Protein AF-A0AAQ4EKC1-F1 (afdb_monomer)

Foldseek 3Di:
DQDDDDDLVVLLVVQLCVCCVVPVLFFPDSDDSVQWPDPSVQSKIKGAWTWTDQPSVQVVCVVVVPQKGWPTKIFGMWMWHAPPSCRPPDDIDIDTHDIDTDIDGHPPPVCCVVVVVVVCVVPDDPVNVVVVVVVPDCVVVVVVPPDDPDDPPVPCPVVVVVVVVPDD

Structure (mmCIF, N/CA/C/O backbone):
data_AF-A0AAQ4EKC1-F1
#
_entry.id   AF-A0AAQ4EKC1-F1
#
loop_
_atom_site.group_PDB
_atom_site.id
_atom_site.type_symbol
_atom_site.label_atom_id
_atom_site.label_alt_id
_atom_site.label_comp_id
_atom_site.label_asym_id
_atom_site.label_entity_id
_atom_site.label_seq_id
_atom_site.pdbx_PDB_ins_code
_atom_site.Cartn_x
_atom_site.Cartn_y
_atom_site.Cartn_z
_atom_site.occupancy
_atom_site.B_iso_or_equiv
_atom_site.auth_seq_id
_atom_site.auth_comp_id
_atom_site.auth_asym_id
_atom_site.auth_atom_id
_atom_site.pdbx_PDB_model_num
ATOM 1 N N . MET A 1 1 ? 10.119 0.535 -36.485 1.00 46.75 1 MET A N 1
ATOM 2 C CA . MET A 1 1 ? 11.138 0.114 -35.500 1.00 46.75 1 MET A CA 1
ATOM 3 C C . MET A 1 1 ? 11.259 1.206 -34.446 1.00 46.75 1 MET A C 1
ATOM 5 O O . MET A 1 1 ? 11.475 2.340 -34.861 1.00 46.75 1 MET A O 1
ATOM 9 N N . PRO A 1 2 ? 11.052 0.958 -33.139 1.00 52.44 2 PRO A N 1
ATOM 10 C CA . PRO A 1 2 ? 11.351 1.970 -32.136 1.00 52.44 2 PRO A CA 1
ATOM 11 C C . PRO A 1 2 ? 12.865 1.968 -31.881 1.00 52.44 2 PRO A C 1
ATOM 13 O O . PRO A 1 2 ? 13.480 0.931 -31.662 1.00 52.44 2 PRO A O 1
ATOM 16 N N . TRP A 1 3 ? 13.458 3.146 -32.008 1.00 48.72 3 TRP A N 1
ATOM 17 C CA . TRP A 1 3 ? 14.881 3.432 -32.218 1.00 48.72 3 TRP A CA 1
ATOM 18 C C . TRP A 1 3 ? 15.590 3.881 -30.929 1.00 48.72 3 TRP A C 1
ATOM 20 O O . TRP A 1 3 ? 16.692 4.418 -30.975 1.00 48.72 3 TRP A O 1
ATOM 30 N N . PHE A 1 4 ? 14.974 3.636 -29.769 1.00 57.97 4 PHE A N 1
ATOM 31 C CA . PHE A 1 4 ? 15.543 3.938 -28.459 1.00 57.97 4 PHE A CA 1
ATOM 32 C C . PHE A 1 4 ? 15.612 2.677 -27.606 1.00 57.97 4 PHE A C 1
ATOM 34 O O . PHE A 1 4 ? 14.654 2.288 -26.941 1.00 57.97 4 PHE A O 1
ATOM 41 N N . THR A 1 5 ? 16.774 2.035 -27.601 1.00 65.06 5 THR A N 1
ATOM 42 C CA . THR A 1 5 ? 17.110 1.049 -26.576 1.00 65.06 5 THR A CA 1
ATOM 43 C C . THR A 1 5 ? 17.542 1.808 -25.325 1.00 65.06 5 THR A C 1
ATOM 45 O O . THR A 1 5 ? 18.665 2.308 -25.251 1.00 65.06 5 THR A O 1
ATOM 48 N N . PHE A 1 6 ? 16.645 1.948 -24.347 1.00 69.62 6 PHE A N 1
ATOM 49 C CA . PHE A 1 6 ? 17.018 2.488 -23.039 1.00 69.62 6 PHE A CA 1
ATOM 50 C C . PHE A 1 6 ? 18.076 1.588 -22.399 1.00 69.62 6 PHE A C 1
ATOM 52 O O . PHE A 1 6 ? 17.905 0.367 -22.357 1.00 69.62 6 PHE A O 1
ATOM 59 N N . SER A 1 7 ? 19.158 2.183 -21.892 1.00 74.25 7 SER A N 1
ATOM 60 C CA . SER A 1 7 ? 20.154 1.433 -21.130 1.00 74.25 7 SER A CA 1
ATOM 61 C C . SER A 1 7 ? 19.532 0.901 -19.840 1.00 74.25 7 SER A C 1
ATOM 63 O O . SER A 1 7 ? 18.643 1.528 -19.254 1.00 74.25 7 SER A O 1
ATOM 65 N N . ASP A 1 8 ? 20.015 -0.242 -19.359 1.00 74.00 8 ASP A N 1
ATOM 66 C CA . ASP A 1 8 ? 19.446 -0.884 -18.167 1.00 74.00 8 ASP A CA 1
ATOM 67 C C . ASP A 1 8 ? 19.559 -0.003 -16.912 1.00 74.00 8 ASP A C 1
ATOM 69 O O . ASP A 1 8 ? 18.716 -0.065 -16.017 1.00 74.00 8 ASP A O 1
ATOM 73 N N . GLY A 1 9 ? 20.536 0.911 -16.888 1.00 73.00 9 GLY A N 1
ATOM 74 C CA . GLY A 1 9 ? 20.657 1.933 -15.849 1.00 73.00 9 GLY A CA 1
ATOM 75 C C . GLY A 1 9 ? 19.501 2.939 -15.839 1.00 73.00 9 GLY A C 1
ATOM 76 O O . GLY A 1 9 ? 19.035 3.320 -14.764 1.00 73.00 9 GLY A O 1
ATOM 77 N N . ILE A 1 10 ? 19.002 3.347 -17.013 1.00 79.81 10 ILE A N 1
ATOM 78 C CA . ILE A 1 10 ? 17.825 4.222 -17.117 1.00 79.81 10 ILE A CA 1
ATOM 79 C C . ILE A 1 10 ? 16.579 3.448 -16.700 1.00 79.81 10 ILE A C 1
ATOM 81 O O . ILE A 1 10 ? 15.802 3.957 -15.895 1.00 79.81 10 ILE A O 1
ATOM 85 N N . LYS A 1 11 ? 16.432 2.197 -17.158 1.00 77.69 11 LYS A N 1
ATOM 86 C CA . LYS A 1 11 ? 15.290 1.356 -16.779 1.00 77.69 11 LYS A CA 1
ATOM 87 C C . LYS A 1 11 ? 15.178 1.206 -15.263 1.00 77.69 11 LYS A C 1
ATOM 89 O O . LYS A 1 11 ? 14.126 1.473 -14.689 1.00 77.69 11 LYS A O 1
ATOM 94 N N . LYS A 1 12 ? 16.295 0.893 -14.596 1.00 76.44 12 LYS A N 1
ATOM 95 C CA . LYS A 1 12 ? 16.353 0.744 -13.134 1.00 76.44 12 LYS A CA 1
ATOM 96 C C . LYS A 1 12 ? 15.995 2.037 -12.401 1.00 76.44 12 LYS A C 1
ATOM 98 O O . LYS A 1 12 ? 15.242 2.001 -11.429 1.00 76.44 12 LYS A O 1
ATOM 103 N N . ARG A 1 13 ? 16.504 3.183 -12.865 1.00 79.69 13 ARG A N 1
ATOM 104 C CA . ARG A 1 13 ? 16.201 4.492 -12.263 1.00 79.69 13 ARG A CA 1
ATOM 105 C C . ARG A 1 13 ? 14.738 4.879 -12.436 1.00 79.69 13 ARG A C 1
ATOM 107 O O . ARG A 1 13 ? 14.135 5.336 -11.472 1.00 79.69 13 ARG A O 1
ATOM 114 N N . THR A 1 14 ? 14.174 4.669 -13.619 1.00 81.00 14 THR A N 1
ATOM 115 C CA . THR A 1 14 ? 12.779 5.011 -13.910 1.00 81.00 14 THR A CA 1
ATOM 116 C C . THR A 1 14 ? 11.810 4.092 -13.167 1.00 81.00 14 THR A C 1
ATOM 118 O O . THR A 1 14 ? 10.892 4.609 -12.539 1.00 81.00 14 THR A O 1
ATOM 121 N N . CYS A 1 15 ? 12.041 2.770 -13.122 1.00 78.88 15 CYS A N 1
ATOM 122 C CA . CYS A 1 15 ? 11.243 1.862 -12.282 1.00 78.88 15 CYS A CA 1
ATOM 123 C C . CYS A 1 15 ? 11.231 2.323 -10.824 1.00 78.88 15 CYS A C 1
ATOM 125 O O . CYS A 1 15 ? 10.168 2.486 -10.230 1.00 78.88 15 CYS A O 1
ATOM 127 N N . ARG A 1 16 ? 12.418 2.593 -10.263 1.00 77.62 16 ARG A N 1
ATOM 128 C CA . ARG A 1 16 ? 12.552 3.094 -8.892 1.00 77.62 16 ARG A CA 1
ATOM 129 C C . ARG A 1 16 ? 11.810 4.410 -8.699 1.00 77.62 16 ARG A C 1
ATOM 131 O O . ARG A 1 16 ? 11.137 4.576 -7.691 1.00 77.62 16 ARG A O 1
ATOM 138 N N . TYR A 1 17 ? 11.952 5.340 -9.638 1.00 81.62 17 TYR A N 1
ATOM 139 C CA . TYR A 1 17 ? 11.296 6.636 -9.553 1.00 81.62 17 TYR A CA 1
ATOM 140 C C . TYR A 1 17 ? 9.776 6.489 -9.526 1.00 81.62 17 TYR A C 1
ATOM 142 O O . TYR A 1 17 ? 9.149 7.068 -8.652 1.00 81.62 17 TYR A O 1
ATOM 150 N N . LEU A 1 18 ? 9.188 5.682 -10.412 1.00 81.38 18 LEU A N 1
ATOM 151 C CA . LEU A 1 18 ? 7.737 5.473 -10.438 1.00 81.38 18 LEU A CA 1
ATOM 152 C C . LEU A 1 18 ? 7.244 4.800 -9.154 1.00 81.38 18 LEU A C 1
ATOM 154 O O . LEU A 1 18 ? 6.283 5.263 -8.550 1.00 81.38 18 LEU A O 1
ATOM 158 N N . LEU A 1 19 ? 7.946 3.768 -8.688 1.00 78.81 19 LEU A N 1
ATOM 159 C CA . LEU A 1 19 ? 7.646 3.099 -7.422 1.00 78.81 19 LEU A CA 1
ATOM 160 C C . LEU A 1 19 ? 7.690 4.063 -6.229 1.00 78.81 19 LEU A C 1
ATOM 162 O O . LEU A 1 19 ? 6.788 4.069 -5.398 1.00 78.81 19 LEU A O 1
ATOM 166 N N . GLN A 1 20 ? 8.707 4.921 -6.162 1.00 78.88 20 GLN A N 1
ATOM 167 C CA . GLN A 1 20 ? 8.830 5.913 -5.095 1.00 78.88 20 GLN A CA 1
ATOM 168 C C . GLN A 1 20 ? 7.821 7.053 -5.228 1.00 78.88 20 GLN A C 1
ATOM 170 O O . GLN A 1 20 ? 7.315 7.529 -4.219 1.00 78.88 20 GLN A O 1
ATOM 175 N N . HIS A 1 21 ? 7.530 7.499 -6.447 1.00 82.06 21 HIS A N 1
ATOM 176 C CA . HIS A 1 21 ? 6.635 8.622 -6.689 1.00 82.06 21 HIS A CA 1
ATOM 177 C C . HIS A 1 21 ? 5.172 8.255 -6.420 1.00 82.06 21 HIS A C 1
ATOM 179 O O . HIS A 1 21 ? 4.469 9.026 -5.777 1.00 82.06 21 HIS A O 1
ATOM 185 N N . TYR A 1 22 ? 4.730 7.075 -6.866 1.00 80.31 22 TYR A N 1
ATOM 186 C CA . TYR A 1 22 ? 3.343 6.630 -6.702 1.00 80.31 22 TYR A CA 1
ATOM 187 C C . TYR A 1 22 ? 3.116 5.822 -5.420 1.00 80.31 22 TYR A C 1
ATOM 189 O O . TYR A 1 22 ? 2.085 5.979 -4.771 1.00 80.31 22 TYR A O 1
ATOM 197 N N . GLY A 1 23 ? 4.072 4.974 -5.036 1.00 74.44 23 GLY A N 1
ATOM 198 C CA . GLY A 1 23 ? 3.958 4.120 -3.853 1.00 74.44 23 GLY A CA 1
ATOM 199 C C . GLY A 1 23 ? 4.554 4.736 -2.591 1.00 74.44 23 GLY A C 1
ATOM 200 O O . GLY A 1 23 ? 4.034 4.518 -1.506 1.00 74.44 23 GLY A O 1
ATOM 201 N N . GLY A 1 24 ? 5.612 5.542 -2.705 1.00 76.75 24 GLY A N 1
ATOM 202 C CA . GLY A 1 24 ? 6.469 5.907 -1.569 1.00 76.75 24 GLY A CA 1
ATOM 203 C C . GLY A 1 24 ? 5.807 6.684 -0.430 1.00 76.75 24 GLY A C 1
ATOM 204 O O . GLY A 1 24 ? 6.344 6.675 0.669 1.00 76.75 24 GLY A O 1
ATOM 205 N N . GLN A 1 25 ? 4.656 7.324 -0.652 1.00 74.94 25 GLN A N 1
ATOM 206 C CA . GLN A 1 25 ? 3.890 7.975 0.422 1.00 74.94 25 GLN A CA 1
ATOM 207 C C . GLN A 1 25 ? 3.142 6.985 1.330 1.00 74.94 25 GLN A C 1
ATOM 209 O O . GLN A 1 25 ? 2.749 7.346 2.432 1.00 74.94 25 GLN A O 1
ATOM 214 N N . PHE A 1 26 ? 2.919 5.759 0.855 1.00 76.19 26 PHE A N 1
ATOM 215 C CA . PHE A 1 26 ? 2.204 4.713 1.583 1.00 76.19 26 PHE A CA 1
ATOM 216 C C . PHE A 1 26 ? 3.143 3.680 2.196 1.00 76.19 26 PHE A C 1
ATOM 218 O O . PHE A 1 26 ? 2.684 2.835 2.951 1.00 76.19 26 PHE A O 1
ATOM 225 N N . LEU A 1 27 ? 4.433 3.708 1.861 1.00 78.25 27 LEU A N 1
ATOM 226 C CA . LEU A 1 27 ? 5.410 2.720 2.311 1.00 78.25 27 LEU A CA 1
ATOM 227 C C . LEU A 1 27 ? 6.177 3.267 3.513 1.00 78.25 27 LEU A C 1
ATOM 229 O O . LEU A 1 27 ? 6.664 4.396 3.473 1.00 78.25 27 LEU A O 1
ATOM 233 N N . LEU A 1 28 ? 6.304 2.455 4.564 1.00 68.44 28 LEU A N 1
ATOM 234 C CA . LEU A 1 28 ? 7.008 2.824 5.796 1.00 68.44 28 LEU A CA 1
ATOM 235 C C . LEU A 1 28 ? 8.489 3.111 5.525 1.00 68.44 28 LEU A C 1
ATOM 237 O O . LEU A 1 28 ? 9.067 4.062 6.052 1.00 68.44 28 LEU A O 1
ATOM 241 N N . GLU A 1 29 ? 9.098 2.292 4.671 1.00 67.19 29 GLU A N 1
ATOM 242 C CA . GLU A 1 29 ? 10.471 2.470 4.227 1.00 67.19 29 GLU A CA 1
ATOM 243 C C . GLU A 1 29 ? 10.504 3.133 2.850 1.00 67.19 29 GLU A C 1
ATOM 245 O O . GLU A 1 29 ? 9.843 2.711 1.896 1.00 67.19 29 GLU A O 1
ATOM 250 N N . LYS A 1 30 ? 11.348 4.163 2.711 1.00 64.25 30 LYS A N 1
ATOM 251 C CA . LYS A 1 30 ? 11.716 4.677 1.391 1.00 64.25 30 LYS A CA 1
ATOM 252 C C . LYS A 1 30 ? 12.456 3.565 0.660 1.00 64.25 30 LYS A C 1
ATOM 254 O O . LYS A 1 30 ? 13.639 3.372 0.923 1.00 64.25 30 LYS A O 1
ATOM 259 N N . LEU A 1 31 ? 11.759 2.890 -0.255 1.00 61.22 31 LEU A N 1
ATOM 260 C CA . LEU A 1 31 ? 12.257 1.787 -1.082 1.00 61.22 31 LEU A CA 1
ATOM 261 C C . LEU A 1 31 ? 13.760 1.894 -1.358 1.00 61.22 31 LEU A C 1
ATOM 263 O O . LEU A 1 31 ? 14.211 2.750 -2.140 1.00 61.22 31 LEU A O 1
ATOM 267 N N . SER A 1 32 ? 14.522 1.042 -0.675 1.00 55.41 32 SER A N 1
ATOM 268 C CA . SER A 1 32 ? 15.959 0.917 -0.872 1.00 55.41 32 SER A CA 1
ATOM 269 C C . SER A 1 32 ? 16.222 0.187 -2.193 1.00 55.41 32 SER A C 1
ATOM 271 O O . SER A 1 32 ? 15.409 -0.602 -2.672 1.00 55.41 32 SER A O 1
ATOM 273 N N . LEU A 1 33 ? 17.350 0.492 -2.844 1.00 52.28 33 LEU A N 1
ATOM 274 C CA . LEU A 1 33 ? 17.733 -0.133 -4.121 1.00 52.28 33 LEU A CA 1
ATOM 275 C C . LEU A 1 33 ? 17.941 -1.650 -4.007 1.00 52.28 33 LEU A C 1
ATOM 277 O O . LEU A 1 33 ? 17.945 -2.324 -5.038 1.00 52.28 33 LEU A O 1
ATOM 281 N N . ASP A 1 34 ? 18.101 -2.140 -2.781 1.00 57.66 34 ASP A N 1
ATOM 282 C CA . ASP A 1 34 ? 18.469 -3.513 -2.454 1.00 57.66 34 ASP A CA 1
ATOM 283 C C . ASP A 1 34 ? 17.232 -4.409 -2.274 1.00 57.66 34 ASP A C 1
ATOM 285 O O . ASP A 1 34 ? 17.298 -5.599 -2.562 1.00 57.66 34 ASP A O 1
ATOM 289 N N . GLN A 1 35 ? 16.083 -3.832 -1.895 1.00 57.56 35 GLN A N 1
ATOM 290 C CA . GLN A 1 35 ? 14.785 -4.529 -1.825 1.00 57.56 35 GLN A CA 1
ATOM 291 C C . GLN A 1 35 ? 14.108 -4.687 -3.199 1.00 57.56 35 GLN A C 1
ATOM 293 O O . GLN A 1 35 ? 13.176 -5.472 -3.360 1.00 57.56 35 GLN A O 1
ATOM 2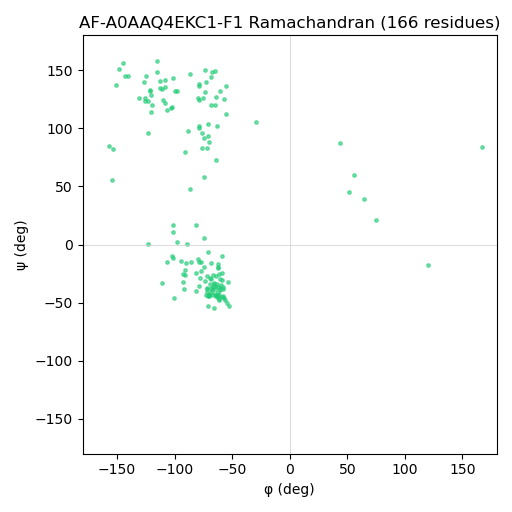98 N N . LEU A 1 36 ? 14.560 -3.945 -4.214 1.00 62.97 36 LEU A N 1
ATOM 299 C CA . LEU A 1 36 ? 14.034 -4.056 -5.572 1.00 62.97 36 LEU A CA 1
ATOM 300 C C . LEU A 1 36 ? 14.646 -5.290 -6.253 1.00 62.97 36 LEU A C 1
ATOM 302 O O . LEU A 1 36 ? 15.778 -5.243 -6.741 1.00 62.97 36 LEU A O 1
ATOM 306 N N . SER A 1 37 ? 13.888 -6.384 -6.340 1.00 57.03 37 SER A N 1
ATOM 307 C CA . SER A 1 37 ? 14.245 -7.535 -7.174 1.00 57.03 37 SER A CA 1
ATOM 308 C C . SER A 1 37 ? 13.997 -7.158 -8.633 1.00 57.03 37 SER A C 1
ATOM 310 O O . SER A 1 37 ? 12.879 -7.224 -9.149 1.00 57.03 37 SER A O 1
ATOM 312 N N . VAL A 1 38 ? 15.027 -6.640 -9.298 1.00 56.72 38 VAL A N 1
ATOM 313 C CA . VAL A 1 38 ? 14.854 -6.068 -10.634 1.00 56.72 38 VAL A CA 1
ATOM 314 C C . VAL A 1 38 ? 15.007 -7.132 -11.719 1.00 56.72 38 VAL A C 1
ATOM 316 O O . VAL A 1 38 ? 16.110 -7.410 -12.187 1.00 56.72 38 VAL A O 1
ATOM 319 N N . GLU A 1 39 ? 13.884 -7.659 -12.201 1.00 57.56 39 GLU A N 1
ATOM 320 C CA . GLU A 1 39 ? 13.795 -8.376 -13.480 1.00 57.56 39 GLU A CA 1
ATOM 321 C C . GLU A 1 39 ? 13.849 -7.378 -14.662 1.00 57.56 39 GLU A C 1
ATOM 323 O O . GLU A 1 39 ? 12.957 -7.280 -15.509 1.00 57.56 39 GLU A O 1
ATOM 328 N N . LEU A 1 40 ? 14.942 -6.602 -14.728 1.00 53.53 40 LEU A N 1
ATOM 329 C CA . LEU A 1 40 ? 15.177 -5.528 -15.714 1.00 53.53 40 LEU A CA 1
ATOM 330 C C . LEU A 1 40 ? 15.156 -6.004 -17.165 1.00 53.53 40 LEU A C 1
ATOM 332 O O . LEU A 1 40 ? 14.882 -5.204 -18.061 1.00 53.53 40 LEU A O 1
ATOM 336 N N . TYR A 1 41 ? 15.434 -7.288 -17.394 1.00 49.00 41 TYR A N 1
ATOM 337 C CA . TYR A 1 41 ? 15.455 -7.883 -18.727 1.00 49.00 41 TYR A CA 1
ATOM 338 C C . TYR A 1 41 ? 14.070 -7.908 -19.382 1.00 49.00 41 TYR A C 1
ATOM 340 O O . TYR A 1 41 ? 13.974 -7.664 -20.582 1.00 49.00 41 TYR A O 1
ATOM 348 N N . ASN A 1 42 ? 13.000 -8.085 -18.601 1.00 60.28 42 ASN A N 1
ATOM 349 C CA . ASN A 1 42 ? 11.621 -8.078 -19.105 1.00 60.28 42 ASN A CA 1
ATOM 350 C C . ASN A 1 42 ? 10.918 -6.730 -18.913 1.00 60.28 42 ASN A C 1
ATOM 352 O O . ASN A 1 42 ? 9.748 -6.580 -19.254 1.00 60.28 42 ASN A O 1
ATOM 356 N N . GLY A 1 43 ? 11.627 -5.735 -18.374 1.00 65.75 43 GLY A N 1
ATOM 357 C CA . GLY A 1 43 ? 11.069 -4.413 -18.147 1.00 65.75 43 GLY A CA 1
ATOM 358 C C . GLY A 1 43 ? 10.112 -4.315 -16.963 1.00 65.75 43 GLY A C 1
ATOM 359 O O . GLY A 1 43 ? 9.318 -3.372 -16.913 1.00 65.75 43 GLY A O 1
ATOM 360 N N . LYS A 1 44 ? 10.212 -5.262 -16.027 1.00 72.62 44 LYS A N 1
ATOM 361 C CA . LYS A 1 44 ? 9.377 -5.342 -14.836 1.00 72.62 44 LYS A CA 1
ATOM 362 C C . LYS A 1 44 ? 10.199 -5.091 -13.572 1.00 72.62 44 LYS A C 1
ATOM 364 O O . LYS A 1 44 ? 11.310 -5.599 -13.429 1.00 72.62 44 LYS A O 1
ATOM 369 N N . GLY A 1 45 ? 9.681 -4.269 -12.666 1.00 77.69 45 GLY A N 1
ATOM 370 C CA . GLY A 1 45 ? 10.254 -4.061 -11.335 1.00 77.69 45 GLY A CA 1
ATOM 371 C C . GLY A 1 45 ? 9.368 -4.712 -10.286 1.00 77.69 45 GLY A C 1
ATOM 372 O O . GLY A 1 45 ? 8.203 -4.343 -10.203 1.00 77.69 45 GLY A O 1
ATOM 373 N N . ARG A 1 46 ? 9.905 -5.647 -9.496 1.00 79.31 46 ARG A N 1
ATOM 374 C CA . ARG A 1 46 ? 9.184 -6.287 -8.390 1.00 79.31 46 ARG A CA 1
ATOM 375 C C . ARG A 1 46 ? 9.804 -5.889 -7.054 1.00 79.31 46 ARG A C 1
ATOM 377 O O . ARG A 1 46 ? 11.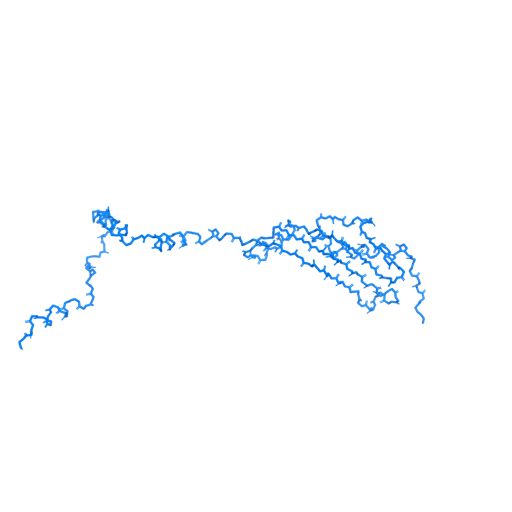026 -5.798 -6.932 1.00 79.31 46 ARG A O 1
ATOM 384 N N . ILE A 1 47 ? 8.956 -5.664 -6.063 1.00 79.75 47 ILE A N 1
ATOM 385 C CA . ILE A 1 47 ? 9.325 -5.530 -4.654 1.00 79.75 47 ILE A CA 1
ATOM 386 C C . ILE A 1 47 ? 8.464 -6.515 -3.877 1.00 79.75 47 ILE A C 1
ATOM 388 O O . ILE A 1 47 ? 7.285 -6.679 -4.192 1.00 79.75 47 ILE A O 1
ATOM 392 N N . THR A 1 48 ? 9.050 -7.170 -2.885 1.00 82.38 48 THR A N 1
ATOM 393 C CA . THR A 1 48 ? 8.337 -8.069 -1.981 1.00 82.38 48 THR A CA 1
ATOM 394 C C . THR A 1 48 ? 8.367 -7.525 -0.560 1.00 82.38 48 THR A C 1
ATOM 396 O O . THR A 1 48 ? 9.230 -6.715 -0.222 1.00 82.38 48 THR A O 1
ATOM 399 N N . ASP A 1 49 ? 7.412 -7.977 0.247 1.00 82.44 49 ASP A N 1
ATOM 400 C CA . ASP A 1 49 ? 7.382 -7.824 1.701 1.00 82.44 49 ASP A CA 1
ATOM 401 C C . ASP A 1 49 ? 7.481 -6.365 2.159 1.00 82.44 49 ASP A C 1
ATOM 403 O O . ASP A 1 49 ? 8.409 -5.948 2.854 1.00 82.44 49 ASP A O 1
ATOM 407 N N . VAL A 1 50 ? 6.505 -5.565 1.728 1.00 82.19 50 VAL A N 1
ATOM 408 C CA . VAL A 1 50 ? 6.509 -4.119 1.941 1.00 82.19 50 VAL A CA 1
ATOM 409 C C . VAL A 1 50 ? 5.573 -3.725 3.075 1.00 82.19 50 VAL A C 1
ATOM 411 O O . VAL A 1 50 ? 4.355 -3.879 2.982 1.00 82.19 50 VAL A O 1
ATOM 414 N N . SER A 1 51 ? 6.142 -3.139 4.125 1.00 86.38 51 SER A N 1
ATOM 415 C CA . SER A 1 51 ? 5.382 -2.557 5.233 1.00 86.38 51 SER A CA 1
ATOM 416 C C . SER A 1 51 ? 4.825 -1.180 4.871 1.00 86.38 51 SER A C 1
ATOM 418 O O . SER A 1 51 ? 5.526 -0.331 4.308 1.00 86.38 51 SER A O 1
ATOM 420 N N . LEU A 1 52 ? 3.566 -0.938 5.228 1.00 87.56 52 LEU A N 1
ATOM 421 C CA . LEU A 1 52 ? 2.881 0.324 4.961 1.00 87.56 52 LEU A CA 1
ATOM 422 C C . LEU A 1 52 ? 3.125 1.363 6.063 1.00 87.56 52 LEU A C 1
ATOM 424 O O . LEU A 1 52 ? 3.228 1.029 7.244 1.00 87.56 52 LEU A O 1
ATOM 428 N N . ASP A 1 53 ? 3.181 2.640 5.681 1.00 88.75 53 ASP A N 1
ATOM 429 C CA . ASP A 1 53 ? 3.243 3.753 6.623 1.00 88.75 53 ASP A CA 1
ATOM 430 C C . ASP A 1 53 ? 1.864 4.004 7.235 1.00 88.75 53 ASP A C 1
ATOM 432 O O . ASP A 1 53 ? 1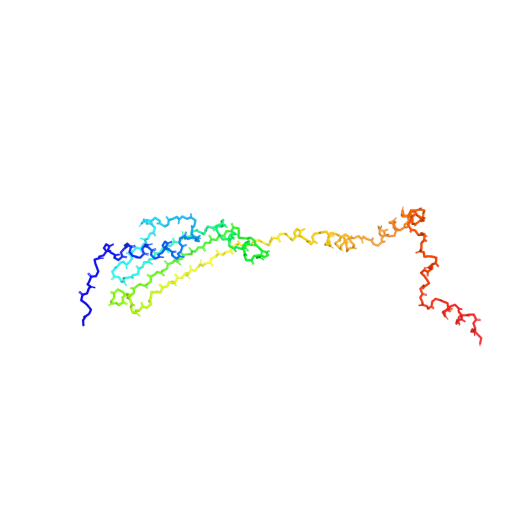.010 4.717 6.699 1.00 88.75 53 ASP A O 1
ATOM 436 N N . VAL A 1 54 ? 1.665 3.418 8.409 1.00 89.25 54 VAL A N 1
ATOM 437 C CA . VAL A 1 54 ? 0.446 3.566 9.201 1.00 89.25 54 VAL A CA 1
ATOM 438 C C . VAL A 1 54 ? 0.178 5.033 9.564 1.00 89.25 54 VAL A C 1
ATOM 440 O O . VAL A 1 54 ? -0.984 5.424 9.678 1.00 89.25 54 VAL A O 1
ATOM 443 N N . LYS A 1 55 ? 1.211 5.874 9.722 1.00 87.62 55 LYS A N 1
ATOM 444 C CA . LYS A 1 55 ? 1.019 7.295 10.053 1.00 87.62 55 LYS A CA 1
ATOM 445 C C . LYS A 1 55 ? 0.449 8.054 8.862 1.00 87.62 55 LYS A C 1
ATOM 447 O O . LYS A 1 55 ? -0.618 8.645 8.991 1.00 87.62 55 LYS A O 1
ATOM 452 N N . GLY A 1 56 ? 1.090 7.952 7.696 1.00 87.06 56 GLY A N 1
ATOM 453 C CA . GLY A 1 56 ? 0.590 8.559 6.461 1.00 87.06 56 GLY A CA 1
ATOM 454 C C . GLY A 1 56 ? -0.817 8.079 6.081 1.00 87.06 56 GLY A C 1
ATOM 455 O O . GLY A 1 56 ? -1.652 8.879 5.656 1.00 87.06 56 GLY A O 1
ATOM 456 N N . LEU A 1 57 ? -1.123 6.794 6.298 1.00 89.19 57 LEU A N 1
ATOM 457 C CA . LEU A 1 57 ? -2.468 6.248 6.084 1.00 89.19 57 LEU A CA 1
ATOM 458 C C . LEU A 1 57 ? -3.508 6.838 7.043 1.00 89.19 57 LEU A C 1
ATOM 460 O O . LEU A 1 57 ? -4.610 7.175 6.609 1.00 89.19 57 LEU A O 1
ATOM 464 N N . ASN A 1 58 ? -3.173 6.994 8.324 1.00 90.69 58 ASN A N 1
ATOM 465 C CA . ASN A 1 58 ? -4.070 7.614 9.298 1.00 90.69 58 ASN A CA 1
ATOM 466 C C . ASN A 1 58 ? -4.273 9.111 9.028 1.00 90.69 58 ASN A C 1
ATOM 468 O O . ASN A 1 58 ? -5.406 9.575 9.104 1.00 90.69 58 ASN A O 1
ATOM 472 N N . ASP A 1 59 ? -3.243 9.844 8.596 1.00 90.00 59 ASP A N 1
ATOM 473 C CA . ASP A 1 59 ? -3.384 11.252 8.198 1.00 90.00 59 ASP A CA 1
ATOM 474 C C . ASP A 1 59 ? -4.365 11.417 7.018 1.00 90.00 59 ASP A C 1
ATOM 476 O O . ASP A 1 59 ? -5.133 12.382 6.950 1.00 90.00 59 ASP A O 1
ATOM 480 N N . LEU A 1 60 ? -4.362 10.473 6.068 1.00 88.06 60 LEU A N 1
ATOM 481 C CA . LEU A 1 60 ? -5.322 10.427 4.958 1.00 88.06 60 LEU A CA 1
ATOM 482 C C . LEU A 1 60 ? -6.727 10.010 5.416 1.00 88.06 60 LEU A C 1
ATOM 484 O O . LEU A 1 60 ? -7.721 10.565 4.931 1.00 88.06 60 LEU A O 1
ATOM 488 N N . ALA A 1 61 ? -6.812 9.066 6.354 1.00 88.38 61 ALA A N 1
ATOM 489 C CA . ALA A 1 61 ? -8.062 8.629 6.965 1.00 88.38 61 ALA A CA 1
ATOM 490 C C . ALA A 1 61 ? -8.740 9.769 7.735 1.00 88.38 61 ALA A C 1
ATOM 492 O O . ALA A 1 61 ? -9.939 9.986 7.573 1.00 88.38 61 ALA A O 1
ATOM 493 N N . ASP A 1 62 ? -7.972 10.547 8.500 1.00 88.44 62 ASP A N 1
ATOM 494 C CA . ASP A 1 62 ? -8.469 11.688 9.267 1.00 88.44 62 ASP A CA 1
ATOM 495 C C . ASP A 1 62 ? -8.927 12.829 8.345 1.00 88.44 62 ASP A C 1
ATOM 497 O O . ASP A 1 62 ? -10.006 13.389 8.550 1.00 88.44 62 ASP A O 1
ATOM 501 N N . LYS A 1 63 ? -8.188 13.118 7.260 1.00 89.12 63 LYS A N 1
ATOM 502 C CA . LYS A 1 63 ? -8.636 14.063 6.212 1.00 89.12 63 LYS A CA 1
ATOM 503 C C . LYS A 1 63 ? -9.963 13.644 5.576 1.00 89.12 63 LYS A C 1
ATOM 505 O O . LYS A 1 63 ? -10.789 14.500 5.265 1.00 89.12 63 LYS A O 1
ATOM 510 N N . SER A 1 64 ? -10.162 12.340 5.401 1.00 88.19 64 SER A N 1
ATOM 511 C CA . SER A 1 64 ? -11.374 11.752 4.815 1.00 88.19 64 SER A CA 1
ATOM 512 C C . SER A 1 64 ? -12.463 11.442 5.855 1.00 88.19 64 SER A C 1
ATOM 514 O O . SER A 1 64 ? -13.529 10.955 5.486 1.00 88.19 64 SER A O 1
ATOM 516 N N . LYS A 1 65 ? -12.213 11.737 7.142 1.00 85.44 65 LYS A N 1
ATOM 517 C CA . LYS A 1 65 ? -13.084 11.453 8.296 1.00 85.44 65 LYS A CA 1
ATOM 518 C C . LYS A 1 65 ? -13.547 9.993 8.381 1.00 85.44 65 LYS A C 1
ATOM 520 O O . LYS A 1 65 ? -14.723 9.718 8.622 1.00 85.44 65 LYS A O 1
ATOM 525 N N . PHE A 1 66 ? -12.638 9.042 8.179 1.00 86.94 66 PHE A N 1
ATOM 526 C CA . PHE A 1 66 ? -12.972 7.626 8.329 1.00 86.94 66 PHE A CA 1
ATOM 527 C C . PHE A 1 66 ? -13.253 7.248 9.796 1.00 86.94 66 PHE A C 1
ATOM 529 O O . PHE A 1 66 ? -12.594 7.751 10.706 1.00 86.94 66 PHE A O 1
ATOM 536 N N . PRO A 1 67 ? -14.205 6.327 10.052 1.00 86.94 67 PRO A N 1
ATOM 537 C CA . PRO A 1 67 ? -14.574 5.895 11.402 1.00 86.94 67 PRO A CA 1
ATOM 538 C C . PRO A 1 67 ? -13.619 4.834 11.982 1.00 86.94 67 PRO A C 1
ATOM 540 O O . PRO A 1 67 ? -13.968 4.126 12.924 1.00 86.94 67 PRO A O 1
ATOM 543 N N . PHE A 1 68 ? -12.427 4.669 11.411 1.00 89.62 68 PHE A N 1
ATOM 544 C CA . PHE A 1 68 ? -11.436 3.682 11.827 1.00 89.62 68 PHE A CA 1
ATOM 545 C C . PHE A 1 68 ? -10.021 4.237 11.669 1.00 89.62 68 PHE A C 1
ATOM 547 O O . PHE A 1 68 ? -9.773 5.130 10.861 1.00 89.62 68 PHE A O 1
ATOM 554 N N . ARG A 1 69 ? -9.094 3.674 12.443 1.00 90.06 69 ARG A N 1
ATOM 555 C CA . ARG A 1 69 ? -7.654 3.898 12.351 1.00 90.06 69 ARG A CA 1
ATOM 556 C C . ARG A 1 69 ? -6.973 2.661 11.786 1.00 90.06 69 ARG A C 1
ATOM 558 O O . ARG A 1 69 ? -7.334 1.537 12.133 1.00 90.06 69 ARG A O 1
ATOM 565 N N . PHE A 1 70 ? -5.968 2.859 10.954 1.00 91.94 70 PHE A N 1
ATOM 566 C CA . PHE A 1 70 ? -5.050 1.804 10.556 1.00 91.94 70 PHE A CA 1
ATOM 567 C C . PHE A 1 70 ? -4.120 1.488 11.731 1.00 91.94 70 PHE A C 1
ATOM 569 O O . PHE A 1 70 ? -3.573 2.399 12.356 1.00 91.94 70 PHE A O 1
ATOM 576 N N . VAL A 1 71 ? -3.981 0.203 12.053 1.00 91.31 71 VAL A N 1
ATOM 577 C CA . VAL A 1 71 ? -3.069 -0.313 13.087 1.00 91.31 71 VAL A CA 1
ATOM 578 C C . VAL A 1 71 ? -1.816 -0.869 12.428 1.00 91.31 71 VAL A C 1
ATOM 580 O O . VAL A 1 71 ? -0.706 -0.564 12.850 1.00 91.31 71 VAL A O 1
ATOM 583 N N . GLU A 1 72 ? -2.006 -1.654 11.371 1.00 90.25 72 GLU A N 1
ATOM 584 C CA . GLU A 1 72 ? -0.936 -2.319 10.642 1.00 90.25 72 GLU A CA 1
ATOM 585 C C . GLU A 1 72 ? -1.322 -2.457 9.170 1.00 90.25 72 GLU A C 1
ATOM 587 O O . GLU A 1 72 ? -2.504 -2.550 8.827 1.00 90.25 72 GLU A O 1
ATOM 592 N N . GLY A 1 73 ? -0.321 -2.462 8.296 1.00 90.38 73 GLY A N 1
ATOM 593 C CA . GLY A 1 73 ? -0.514 -2.692 6.878 1.00 90.38 73 GLY A CA 1
ATOM 594 C C . GLY A 1 73 ? 0.708 -3.341 6.246 1.00 90.38 73 GLY A C 1
ATOM 595 O O . GLY A 1 73 ? 1.842 -2.945 6.515 1.00 90.38 73 GLY A O 1
ATOM 596 N N . TYR A 1 74 ? 0.456 -4.323 5.392 1.00 89.56 74 TYR A N 1
ATOM 597 C CA . TYR A 1 74 ? 1.467 -5.136 4.739 1.00 89.56 74 TYR A CA 1
ATOM 598 C C . TYR A 1 74 ? 1.079 -5.408 3.290 1.00 89.56 74 TYR A C 1
ATOM 600 O O . TYR A 1 74 ? -0.096 -5.589 2.982 1.00 89.56 74 TYR A O 1
ATOM 608 N N . ILE A 1 75 ? 2.062 -5.464 2.399 1.00 89.44 75 ILE A N 1
ATOM 609 C CA . ILE A 1 75 ? 1.884 -5.888 1.014 1.00 89.44 75 ILE A CA 1
ATOM 610 C C . ILE A 1 75 ? 2.869 -7.012 0.720 1.00 89.44 75 ILE A C 1
ATOM 612 O O . ILE A 1 75 ? 4.078 -6.830 0.867 1.00 89.44 75 ILE A O 1
ATOM 616 N N . SER A 1 76 ? 2.363 -8.147 0.236 1.00 88.38 76 SER A N 1
ATOM 617 C CA . SER A 1 76 ? 3.214 -9.263 -0.177 1.00 88.38 76 SER A CA 1
ATOM 618 C C . SER A 1 76 ? 4.079 -8.908 -1.378 1.00 88.38 76 SER A C 1
ATOM 620 O O . SER A 1 76 ? 5.296 -9.054 -1.306 1.00 88.38 76 SER A O 1
ATOM 622 N N . THR A 1 77 ? 3.493 -8.438 -2.485 1.00 86.00 77 THR A N 1
ATOM 623 C CA . THR A 1 77 ? 4.281 -8.041 -3.658 1.00 86.00 77 THR A CA 1
ATOM 624 C C . THR A 1 77 ? 3.714 -6.824 -4.377 1.00 86.00 77 THR A C 1
ATOM 626 O O . THR A 1 77 ? 2.505 -6.627 -4.476 1.00 86.00 77 THR A O 1
ATOM 629 N N . VAL A 1 78 ? 4.618 -6.000 -4.899 1.00 84.75 78 VAL A N 1
ATOM 630 C CA . VAL A 1 78 ? 4.313 -4.879 -5.787 1.00 84.75 78 VAL A CA 1
ATOM 631 C C . VAL A 1 78 ? 5.102 -5.065 -7.072 1.00 84.75 78 VAL A C 1
ATOM 633 O O . VAL A 1 78 ? 6.329 -5.170 -7.040 1.00 84.75 78 VAL A O 1
ATOM 636 N N . GLU A 1 79 ? 4.413 -5.089 -8.206 1.00 85.38 79 GLU A N 1
ATOM 637 C CA . GLU A 1 79 ? 4.998 -5.259 -9.532 1.00 85.38 79 GLU A CA 1
ATOM 638 C C . GLU A 1 79 ? 4.663 -4.065 -10.427 1.00 85.38 79 GLU A C 1
ATOM 640 O O . GLU A 1 79 ? 3.523 -3.624 -10.530 1.00 85.38 79 GLU A O 1
ATOM 645 N N . VAL A 1 80 ? 5.677 -3.535 -11.106 1.00 85.00 80 VAL A N 1
ATOM 646 C CA . VAL A 1 80 ? 5.529 -2.439 -12.064 1.00 85.00 80 VAL A CA 1
ATOM 647 C C . VAL A 1 80 ? 5.991 -2.903 -13.422 1.00 85.00 80 VAL A C 1
ATOM 649 O O . VAL A 1 80 ? 7.159 -3.249 -13.602 1.00 85.00 80 VAL A O 1
ATOM 652 N N . SER A 1 81 ? 5.081 -2.860 -14.387 1.00 84.44 81 SER A N 1
ATOM 653 C CA . SER A 1 81 ? 5.348 -3.191 -15.781 1.00 84.44 81 SER A CA 1
ATOM 654 C C . SER A 1 81 ? 5.386 -1.914 -16.612 1.00 84.44 81 SER A C 1
ATOM 656 O O . SER A 1 81 ? 4.379 -1.216 -16.740 1.00 84.44 81 SER A O 1
ATOM 658 N N . ILE A 1 82 ? 6.555 -1.604 -17.180 1.00 82.56 82 ILE A N 1
ATOM 659 C CA . ILE A 1 82 ? 6.758 -0.404 -18.001 1.00 82.56 82 ILE A CA 1
ATOM 660 C C . ILE A 1 82 ? 6.948 -0.822 -19.464 1.00 82.56 82 ILE A C 1
ATOM 662 O O . ILE A 1 82 ? 7.865 -1.594 -19.763 1.00 82.56 82 ILE A O 1
ATOM 666 N N . PRO A 1 83 ? 6.143 -0.296 -20.403 1.00 81.94 83 PRO A N 1
ATOM 667 C CA . PRO A 1 83 ? 6.288 -0.602 -21.821 1.00 81.94 83 PRO A CA 1
ATOM 668 C C . PRO A 1 83 ? 7.481 0.156 -22.432 1.00 81.94 83 PRO A C 1
ATOM 670 O O . PRO A 1 83 ? 7.331 1.204 -23.051 1.00 81.94 83 PRO A O 1
ATOM 673 N N . TRP A 1 84 ? 8.703 -0.375 -22.294 1.00 77.69 84 TRP A N 1
ATOM 674 C CA . TRP A 1 84 ? 9.939 0.267 -22.794 1.00 77.69 84 TRP A CA 1
ATOM 675 C C . TRP A 1 84 ? 10.002 0.463 -24.309 1.00 77.69 84 TRP A C 1
ATOM 677 O O . TRP A 1 84 ? 10.779 1.283 -24.792 1.00 77.69 84 TRP A O 1
ATOM 687 N N . THR A 1 85 ? 9.201 -0.284 -25.064 1.00 76.00 85 THR A N 1
ATOM 688 C CA . THR A 1 85 ? 9.063 -0.121 -26.515 1.00 76.00 85 THR A CA 1
ATOM 689 C C . THR A 1 85 ? 8.359 1.184 -26.881 1.00 76.00 85 THR A C 1
ATOM 691 O O . THR A 1 85 ? 8.604 1.724 -27.962 1.00 76.00 85 THR A O 1
ATOM 694 N N . ARG A 1 86 ? 7.484 1.676 -25.994 1.00 74.44 86 ARG A N 1
ATOM 695 C CA . ARG A 1 86 ? 6.538 2.773 -26.218 1.00 74.44 86 ARG A CA 1
ATOM 696 C C . ARG A 1 86 ? 6.149 3.492 -24.906 1.00 74.44 86 ARG A C 1
ATOM 698 O O . ARG A 1 86 ? 4.969 3.657 -24.606 1.00 74.44 86 ARG A O 1
ATOM 705 N N . PRO A 1 87 ? 7.118 3.992 -24.121 1.00 71.19 87 PRO A N 1
ATOM 706 C CA . PRO A 1 87 ? 6.864 4.436 -22.746 1.00 71.19 87 PRO A CA 1
ATOM 707 C C . PRO A 1 87 ? 5.995 5.697 -22.625 1.00 71.19 87 PRO A C 1
ATOM 709 O O . PRO A 1 87 ? 5.510 5.997 -21.542 1.00 71.19 87 PRO A O 1
ATOM 712 N N . PHE A 1 88 ? 5.825 6.452 -23.713 1.00 74.81 88 PHE A N 1
ATOM 713 C CA . PHE A 1 88 ? 5.032 7.687 -23.740 1.00 74.81 88 PHE A CA 1
ATOM 714 C C . PHE A 1 88 ? 3.644 7.505 -24.359 1.00 74.81 88 PHE A C 1
ATOM 716 O O . PHE A 1 88 ? 2.829 8.419 -24.286 1.00 74.81 88 PHE A O 1
ATOM 723 N N . THR A 1 89 ? 3.388 6.367 -25.009 1.00 77.56 89 THR A N 1
ATOM 724 C CA . THR A 1 89 ? 2.099 6.084 -25.661 1.00 77.56 89 THR A CA 1
ATOM 725 C C . THR A 1 89 ? 1.327 4.996 -24.942 1.00 77.56 89 THR A C 1
ATOM 727 O O . THR A 1 89 ? 0.102 5.039 -24.919 1.00 77.56 89 THR A O 1
ATOM 730 N N . ASP A 1 90 ? 2.038 4.030 -24.367 1.00 81.81 90 ASP A N 1
ATOM 731 C CA . ASP A 1 90 ? 1.446 2.868 -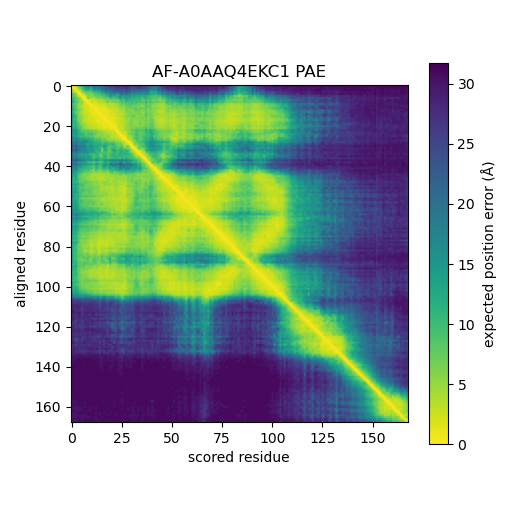23.727 1.00 81.81 90 ASP A CA 1
ATOM 732 C C . ASP A 1 90 ? 1.460 3.076 -22.205 1.00 81.81 90 ASP A C 1
ATOM 734 O O . ASP A 1 90 ? 2.401 3.643 -21.640 1.00 81.81 90 ASP A O 1
ATOM 738 N N . ASN A 1 91 ? 0.409 2.615 -21.526 1.00 83.31 91 ASN A N 1
ATOM 739 C CA . ASN A 1 91 ? 0.265 2.811 -20.086 1.00 83.31 91 ASN A CA 1
ATOM 740 C C . ASN A 1 91 ? 1.239 1.921 -19.304 1.00 83.31 91 ASN A C 1
ATOM 742 O O . ASN A 1 91 ? 1.427 0.747 -19.623 1.00 83.31 91 ASN A O 1
ATOM 746 N N . SER A 1 92 ? 1.817 2.474 -18.237 1.00 83.88 92 SER A N 1
ATOM 747 C CA . SER A 1 92 ? 2.516 1.670 -17.231 1.00 83.88 92 SER A CA 1
ATOM 748 C C . SER A 1 92 ? 1.492 1.021 -16.304 1.00 83.88 92 SER A C 1
ATOM 750 O O . SER A 1 92 ? 0.526 1.671 -15.904 1.00 83.88 92 SER A O 1
ATOM 752 N N . VAL A 1 93 ? 1.701 -0.248 -15.968 1.00 85.75 93 VAL A N 1
ATOM 753 C CA . VAL A 1 93 ? 0.791 -1.023 -15.116 1.00 85.75 93 VAL A CA 1
ATOM 754 C C . VAL A 1 93 ? 1.439 -1.236 -13.756 1.00 85.75 93 VAL A C 1
ATOM 756 O O . VAL A 1 93 ? 2.627 -1.551 -13.674 1.00 85.75 93 VAL A O 1
ATOM 759 N N . PHE A 1 94 ? 0.651 -1.040 -12.703 1.00 86.69 94 PHE A N 1
ATOM 760 C CA . PHE A 1 94 ? 1.055 -1.204 -11.314 1.00 86.69 94 PHE A CA 1
ATOM 761 C C . PHE A 1 94 ? 0.156 -2.269 -10.687 1.00 86.69 94 PHE A C 1
ATOM 763 O O . PHE A 1 94 ? -1.054 -2.075 -10.585 1.00 86.69 94 PHE A O 1
ATOM 770 N N . GLU A 1 95 ? 0.739 -3.399 -10.315 1.00 87.62 95 GLU A N 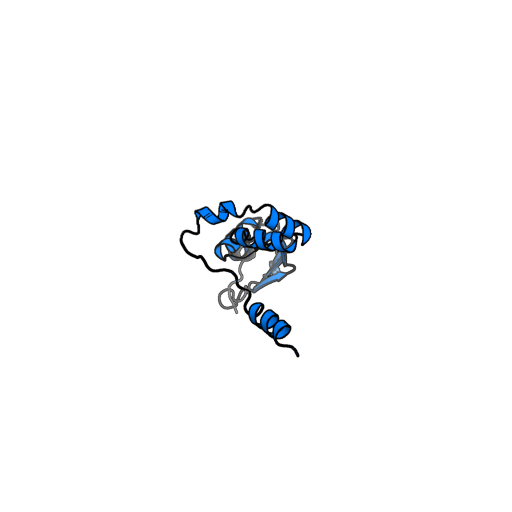1
ATOM 771 C CA . GLU A 1 95 ? 0.048 -4.532 -9.710 1.00 87.62 95 GLU A CA 1
ATOM 772 C C . GLU A 1 95 ? 0.479 -4.649 -8.251 1.00 87.62 95 GLU A C 1
ATOM 774 O O . GLU A 1 95 ? 1.660 -4.550 -7.918 1.00 87.62 95 GLU A O 1
ATOM 779 N N . VAL A 1 96 ? -0.501 -4.824 -7.372 1.00 88.00 96 VAL A N 1
ATOM 780 C CA . VAL A 1 96 ? -0.296 -4.997 -5.936 1.00 88.00 96 VAL A CA 1
ATOM 781 C C . VAL A 1 96 ? -0.999 -6.283 -5.549 1.00 88.00 96 VAL A C 1
ATOM 783 O O . VAL A 1 96 ? -2.198 -6.416 -5.787 1.00 88.00 96 VAL A O 1
ATOM 786 N N 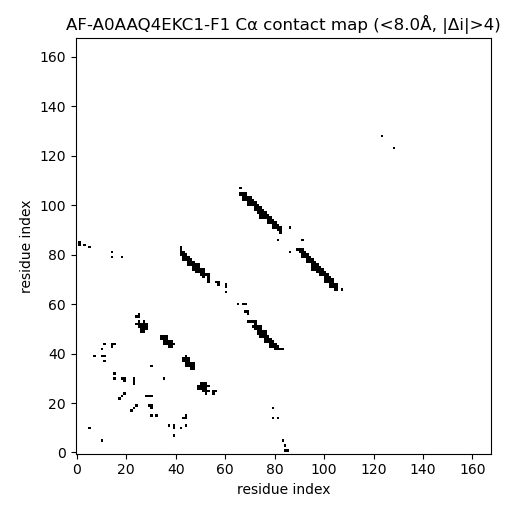. ASP A 1 97 ? -0.256 -7.208 -4.958 1.00 90.75 97 ASP A N 1
ATOM 787 C CA . ASP A 1 97 ? -0.767 -8.504 -4.533 1.00 90.75 97 ASP A CA 1
ATOM 788 C C . ASP A 1 97 ? -0.487 -8.746 -3.046 1.00 90.75 97 ASP A C 1
ATOM 790 O O . ASP A 1 97 ? 0.538 -8.324 -2.501 1.00 90.75 97 ASP A O 1
ATOM 794 N N . GLY A 1 98 ? -1.430 -9.418 -2.385 1.00 90.06 98 GLY A N 1
ATOM 795 C CA . GLY A 1 98 ? -1.365 -9.725 -0.957 1.00 90.06 98 GLY A CA 1
ATOM 796 C C . GLY A 1 98 ? -1.388 -8.493 -0.047 1.00 90.06 98 GLY A C 1
ATOM 797 O O . GLY A 1 98 ? -0.659 -8.445 0.942 1.00 90.06 98 GLY A O 1
ATOM 798 N N . LEU A 1 99 ? -2.197 -7.479 -0.378 1.00 91.25 99 LEU A N 1
ATOM 799 C CA . LEU A 1 99 ? -2.449 -6.347 0.518 1.00 91.25 99 LEU A CA 1
ATOM 800 C C . LEU A 1 99 ? -3.252 -6.815 1.740 1.00 91.25 99 LEU A C 1
ATOM 802 O O . LEU A 1 99 ? -4.392 -7.263 1.615 1.00 91.25 99 LEU A O 1
ATOM 806 N N . LEU A 1 100 ? -2.673 -6.644 2.921 1.00 92.50 100 LEU A N 1
ATOM 807 C CA . LEU A 1 100 ? -3.284 -6.924 4.209 1.00 92.50 100 LEU A CA 1
ATOM 808 C C . LEU A 1 100 ? -3.311 -5.646 5.045 1.00 92.50 100 LEU A C 1
ATOM 810 O O . LEU A 1 100 ? -2.298 -4.968 5.204 1.00 92.50 100 LEU A O 1
ATOM 814 N N . LEU A 1 101 ? -4.484 -5.308 5.575 1.00 92.56 101 LEU A N 1
ATOM 815 C CA . LEU A 1 101 ? -4.701 -4.116 6.389 1.00 92.56 101 LEU A CA 1
ATOM 816 C C . LEU A 1 101 ? -5.437 -4.503 7.665 1.00 92.56 101 LEU A C 1
ATOM 818 O O . LEU A 1 101 ? -6.525 -5.076 7.613 1.00 92.56 101 LEU A O 1
ATOM 822 N N . THR A 1 102 ? -4.868 -4.124 8.801 1.00 93.12 102 THR A N 1
ATOM 823 C CA . THR A 1 102 ? -5.503 -4.256 10.109 1.00 93.12 102 THR A CA 1
ATOM 824 C C . THR A 1 102 ? -6.014 -2.889 10.526 1.00 93.12 102 THR A C 1
ATOM 826 O O . THR A 1 102 ? -5.239 -1.944 10.701 1.00 93.12 102 THR A O 1
ATOM 829 N N . VAL A 1 103 ? -7.329 -2.777 10.693 1.00 93.81 103 VAL A N 1
ATOM 830 C CA . VAL A 1 103 ? -7.995 -1.544 11.121 1.00 93.81 103 VAL A CA 1
ATOM 831 C C . VAL A 1 103 ? -8.660 -1.733 12.472 1.00 93.81 103 VAL A C 1
ATOM 833 O O . VAL A 1 103 ? -9.140 -2.814 12.807 1.00 93.81 103 VAL A O 1
ATOM 836 N N . GLN A 1 104 ? -8.718 -0.653 13.239 1.00 91.31 104 GLN A N 1
ATOM 837 C CA . GLN A 1 104 ? -9.445 -0.588 14.492 1.00 91.31 104 GLN A CA 1
ATOM 838 C C . GLN A 1 104 ? -10.492 0.525 14.412 1.00 91.31 104 GLN A C 1
ATOM 840 O O . GLN A 1 104 ? -10.151 1.634 13.999 1.00 91.31 104 GLN A O 1
ATOM 845 N N . PRO A 1 105 ? -11.748 0.282 14.816 1.00 89.69 105 PRO A N 1
ATOM 846 C CA . PRO A 1 105 ? -12.753 1.334 14.910 1.00 89.69 105 PRO A CA 1
ATOM 847 C C . PRO A 1 105 ? -12.266 2.484 15.797 1.00 89.69 105 PRO A C 1
ATOM 849 O O . PRO A 1 105 ? -11.687 2.253 16.860 1.00 89.69 105 PRO A O 1
ATOM 852 N N . LYS A 1 106 ? -12.482 3.724 15.356 1.00 83.00 106 LYS A N 1
ATOM 853 C CA . LYS A 1 106 ? -12.215 4.913 16.166 1.00 83.00 106 LYS A CA 1
ATOM 854 C C . LYS A 1 106 ? -13.387 5.057 17.130 1.00 83.00 106 LYS A C 1
ATOM 856 O O . LYS A 1 106 ? -14.541 5.057 16.702 1.00 83.00 106 LYS A O 1
ATOM 861 N N . GLU A 1 107 ? -13.097 5.118 18.423 1.00 69.25 107 GLU A N 1
ATOM 862 C CA . GLU A 1 107 ? -14.117 5.345 19.442 1.00 69.25 107 GLU A CA 1
ATOM 863 C C . GLU A 1 107 ? -14.829 6.667 19.127 1.00 69.25 107 GLU A C 1
ATOM 865 O O . GLU A 1 107 ? -14.179 7.692 18.895 1.00 69.25 107 GLU A O 1
ATOM 870 N N . ARG A 1 108 ? -16.163 6.629 19.012 1.00 63.38 108 ARG A N 1
ATOM 871 C CA . ARG A 1 108 ? -16.963 7.831 18.758 1.00 63.38 108 ARG A CA 1
ATOM 872 C C . ARG A 1 108 ? -16.922 8.696 20.013 1.00 63.38 108 ARG A C 1
ATOM 874 O O . ARG A 1 108 ? -17.787 8.571 20.868 1.00 63.38 108 ARG A O 1
ATOM 881 N N . MET A 1 109 ? -15.930 9.574 20.124 1.00 57.12 109 MET A N 1
ATOM 882 C CA . MET A 1 109 ? -15.879 10.518 21.245 1.00 57.12 109 MET A CA 1
ATOM 883 C C . MET A 1 109 ? -17.035 11.531 21.190 1.00 57.12 109 MET A C 1
ATOM 885 O O . MET A 1 109 ? -17.484 11.979 22.236 1.00 57.12 109 MET A O 1
ATOM 889 N N . ASP A 1 110 ? -17.574 11.826 20.001 1.00 55.88 110 ASP A N 1
ATOM 890 C CA . ASP A 1 110 ? -18.638 12.830 19.843 1.00 55.88 110 ASP A CA 1
ATOM 891 C C . ASP A 1 110 ? -20.047 12.330 20.217 1.00 55.88 110 ASP A C 1
ATOM 893 O O . ASP A 1 110 ? -20.949 13.146 20.365 1.00 55.88 110 ASP A O 1
ATOM 897 N N . ASP A 1 111 ? -20.242 11.018 20.404 1.00 53.78 111 ASP A N 1
ATOM 898 C CA . ASP A 1 111 ? -21.554 10.418 20.726 1.00 53.78 111 ASP A CA 1
ATOM 899 C C . ASP A 1 111 ? -21.540 9.609 22.035 1.00 53.78 111 ASP A C 1
ATOM 901 O O . ASP A 1 111 ? -22.560 9.054 22.445 1.00 53.78 111 ASP A O 1
ATOM 905 N N . ALA A 1 112 ? -20.391 9.542 22.718 1.00 55.41 112 ALA A N 1
ATOM 906 C CA . ALA A 1 112 ? -20.268 8.847 23.997 1.00 55.41 112 ALA A CA 1
ATOM 907 C C . ALA A 1 112 ? -21.214 9.442 25.053 1.00 55.41 112 ALA A C 1
ATOM 909 O O . ALA A 1 112 ? -21.830 8.701 25.807 1.00 55.41 112 ALA A O 1
ATOM 910 N N . SER A 1 113 ? -21.440 10.762 25.033 1.00 58.38 113 SER A N 1
ATOM 911 C CA . SER A 1 113 ? -22.380 11.421 25.952 1.00 58.38 113 SER A CA 1
ATOM 912 C C . SER A 1 113 ? -23.838 10.979 25.770 1.00 58.38 113 SER A C 1
ATOM 914 O O . SER A 1 113 ? -24.602 11.021 26.730 1.00 58.38 113 SER A O 1
ATOM 916 N N . MET A 1 114 ? -24.229 10.542 24.568 1.00 61.47 114 MET A N 1
ATOM 917 C CA . MET A 1 114 ? -25.571 10.029 24.261 1.00 61.47 114 MET A CA 1
ATOM 918 C C . MET A 1 114 ? -25.651 8.502 24.419 1.00 61.47 114 MET A C 1
ATOM 920 O O . MET A 1 114 ? -26.726 7.961 24.681 1.00 61.47 114 MET A O 1
ATOM 924 N N . PHE A 1 115 ? -24.522 7.801 24.282 1.00 64.69 115 PHE A N 1
ATOM 925 C CA . PHE A 1 115 ? -24.437 6.349 24.425 1.00 64.69 115 PHE A CA 1
ATOM 926 C C . PHE A 1 115 ? -24.346 5.896 25.888 1.00 64.69 115 PHE A C 1
ATOM 928 O O . PHE A 1 115 ? -25.021 4.935 26.248 1.00 64.69 115 PHE A O 1
ATOM 935 N N . GLU A 1 116 ? -23.588 6.599 26.737 1.00 65.56 116 GLU A N 1
ATOM 936 C CA . GLU A 1 116 ? -23.449 6.297 28.172 1.00 65.56 116 GLU A CA 1
ATOM 937 C C . GLU A 1 116 ? -24.813 6.180 28.883 1.00 65.56 116 GLU A C 1
ATOM 939 O O . GLU A 1 116 ? -25.090 5.123 29.451 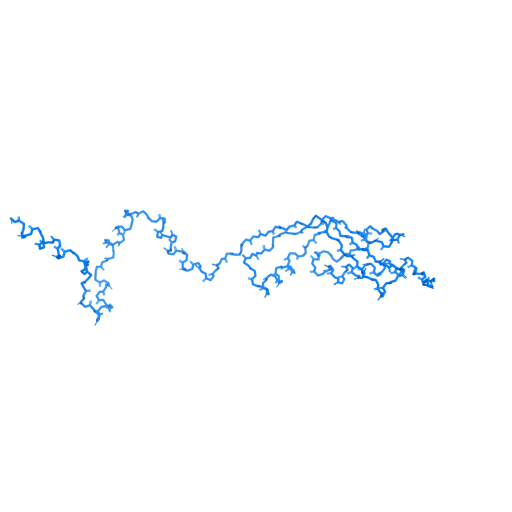1.00 65.56 116 GLU A O 1
ATOM 944 N N . PRO A 1 117 ? -25.737 7.165 28.791 1.00 66.94 117 PRO A N 1
ATOM 945 C CA . PRO A 1 117 ? -27.037 7.063 29.455 1.00 66.94 117 PRO A CA 1
ATOM 946 C C . PRO A 1 117 ? -27.943 5.984 28.840 1.00 66.94 117 PRO A C 1
ATOM 948 O O . PRO A 1 117 ? -28.761 5.384 29.543 1.00 66.94 117 PRO A O 1
ATOM 951 N N . MET A 1 118 ? -27.811 5.693 27.539 1.00 70.94 118 MET A N 1
ATOM 952 C CA . MET A 1 118 ? -28.578 4.629 26.880 1.00 70.94 118 MET A CA 1
ATOM 953 C C . MET A 1 118 ? -28.091 3.240 27.313 1.00 70.94 118 MET A C 1
ATOM 955 O O . MET A 1 118 ? -28.908 2.356 27.574 1.00 70.94 118 MET A O 1
ATOM 959 N N . TRP A 1 119 ? -26.777 3.061 27.439 1.00 73.25 119 TRP A N 1
ATOM 960 C CA . TRP A 1 119 ? -26.152 1.828 27.907 1.00 73.25 119 TRP A CA 1
ATOM 961 C C . TRP A 1 119 ? -26.391 1.601 29.400 1.00 73.25 119 TRP A C 1
ATOM 963 O O . TRP A 1 119 ? -26.778 0.499 29.789 1.00 73.25 119 TRP A O 1
ATOM 973 N N . GLU A 1 120 ? -26.250 2.642 30.227 1.00 68.81 120 GLU A N 1
ATOM 974 C CA . GLU A 1 120 ? -26.617 2.596 31.645 1.00 68.81 120 GLU A CA 1
ATOM 975 C C . GLU A 1 120 ? -28.087 2.207 31.810 1.00 68.81 120 GLU A C 1
ATOM 977 O O . GLU A 1 120 ? -28.395 1.299 32.573 1.00 68.81 120 GLU A O 1
ATOM 982 N N . SER A 1 121 ? -29.000 2.804 31.036 1.00 70.06 121 SER A N 1
ATOM 983 C CA . SER A 1 121 ? -30.419 2.427 31.056 1.00 70.06 121 SER A CA 1
ATOM 984 C C . SER A 1 121 ? -30.641 0.960 30.659 1.00 70.06 121 SER A C 1
ATOM 986 O O . SER A 1 121 ? -31.475 0.290 31.265 1.00 70.06 121 SER A O 1
ATOM 988 N N . MET A 1 122 ? -29.915 0.430 29.671 1.00 75.81 122 MET A N 1
ATOM 989 C CA . MET A 1 122 ? -30.062 -0.971 29.250 1.00 75.81 122 MET A CA 1
ATOM 990 C C . MET A 1 122 ? -29.468 -1.977 30.244 1.00 75.81 122 MET A C 1
ATOM 992 O O . MET A 1 122 ? -29.986 -3.087 30.354 1.00 75.81 122 MET A O 1
ATOM 996 N N . MET A 1 123 ? -28.405 -1.606 30.960 1.00 78.38 123 MET A N 1
ATOM 997 C CA . MET A 1 123 ? -27.729 -2.472 31.933 1.00 78.38 123 MET A CA 1
ATOM 998 C C . MET A 1 123 ? -28.292 -2.354 33.357 1.00 78.38 123 MET A C 1
ATOM 1000 O O . MET A 1 123 ? -28.027 -3.226 34.183 1.00 78.38 123 MET A O 1
ATOM 1004 N N . MET A 1 124 ? -29.069 -1.308 33.653 1.00 80.06 124 MET A N 1
ATOM 1005 C CA . MET A 1 124 ? -29.674 -1.096 34.969 1.00 80.06 124 MET A CA 1
ATOM 1006 C C . MET A 1 124 ? -30.866 -2.033 35.193 1.00 80.06 124 MET A C 1
ATOM 1008 O O . MET A 1 124 ? -31.828 -2.052 34.419 1.00 80.06 124 MET A O 1
ATOM 1012 N N . SER A 1 125 ? -30.832 -2.786 36.293 1.00 78.25 125 SER A N 1
ATOM 1013 C CA . SER A 1 125 ? -31.910 -3.704 36.675 1.00 78.25 125 SER A CA 1
ATOM 1014 C C . SER A 1 125 ? -33.183 -2.941 37.060 1.00 78.25 125 SER A C 1
ATOM 1016 O O . SER A 1 125 ? -33.118 -1.852 37.629 1.00 78.25 125 SER A O 1
ATOM 1018 N N . SER A 1 126 ? -34.370 -3.517 36.825 1.00 78.44 126 SER A N 1
ATOM 1019 C CA . SER A 1 126 ? -35.653 -2.906 37.220 1.00 78.44 126 SER A CA 1
ATOM 1020 C C . SER A 1 126 ? -35.713 -2.532 38.707 1.00 78.44 126 SER A C 1
ATOM 1022 O O . SER A 1 126 ? -36.344 -1.538 39.058 1.00 78.44 126 SER A O 1
ATOM 1024 N N . MET A 1 127 ? -35.036 -3.293 39.571 1.00 79.56 127 MET A N 1
ATOM 1025 C CA . MET A 1 127 ? -34.960 -3.011 41.007 1.00 79.56 127 MET A CA 1
ATOM 1026 C C . MET A 1 127 ? -34.118 -1.760 41.297 1.00 79.56 127 MET A C 1
ATOM 1028 O O . MET A 1 127 ? -34.547 -0.893 42.050 1.00 79.56 127 MET A O 1
ATOM 1032 N N . GLU A 1 128 ? -32.975 -1.613 40.624 1.00 80.00 128 GLU A N 1
ATOM 1033 C CA . GLU A 1 128 ? -32.121 -0.426 40.738 1.00 80.00 128 GLU A CA 1
ATOM 1034 C C . GLU A 1 128 ? -32.816 0.817 40.164 1.00 80.00 128 GLU A C 1
ATOM 1036 O O . GLU A 1 128 ? -32.696 1.910 40.718 1.00 80.00 128 GLU A O 1
ATOM 1041 N N . ARG A 1 129 ? -33.590 0.659 39.078 1.00 74.88 129 ARG A N 1
ATOM 1042 C CA . ARG A 1 129 ? -34.406 1.746 38.512 1.00 74.88 129 ARG A CA 1
ATOM 1043 C C . ARG A 1 129 ? -35.449 2.234 39.518 1.00 74.88 129 ARG A C 1
ATOM 1045 O O . ARG A 1 129 ? -35.552 3.436 39.734 1.00 74.88 129 ARG A O 1
ATOM 1052 N N . ALA A 1 130 ? -36.189 1.322 40.154 1.00 79.31 130 ALA A N 1
ATOM 1053 C CA . ALA A 1 130 ? -37.186 1.666 41.171 1.00 79.31 130 ALA A CA 1
ATOM 1054 C C . ALA A 1 130 ? -36.559 2.347 42.402 1.00 79.31 130 ALA A C 1
ATOM 1056 O O . ALA A 1 130 ? -37.137 3.280 42.953 1.00 79.31 130 ALA A O 1
ATOM 1057 N N . GLU A 1 131 ? -35.354 1.935 42.805 1.00 77.88 131 GLU A N 1
ATOM 1058 C CA . GLU A 1 131 ? -34.618 2.594 43.888 1.00 77.88 131 GLU A CA 1
ATOM 1059 C C . GLU A 1 131 ? -34.182 4.024 43.551 1.00 77.88 131 GLU A C 1
ATOM 1061 O O . GLU A 1 131 ? -34.150 4.858 44.455 1.00 77.88 131 GLU A O 1
ATOM 1066 N N . LYS A 1 132 ? -33.858 4.334 42.285 1.00 73.19 132 LYS A N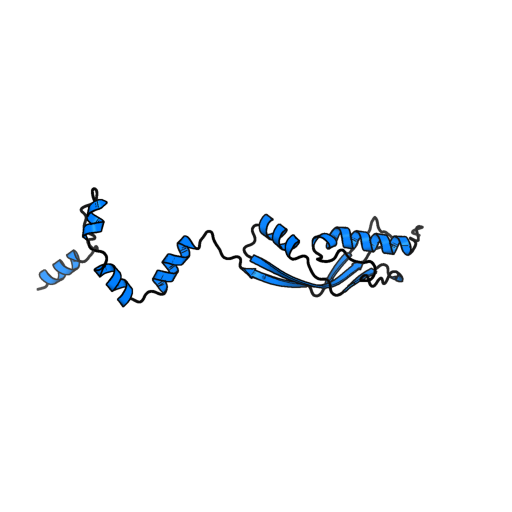 1
ATOM 1067 C CA . LYS A 1 132 ? -33.603 5.722 41.863 1.00 73.19 132 LYS A CA 1
ATOM 1068 C C . LYS A 1 132 ? -34.855 6.589 42.016 1.00 73.19 132 LYS A C 1
ATOM 1070 O O . LYS A 1 132 ? -34.752 7.642 42.628 1.00 73.19 132 LYS A O 1
ATOM 1075 N N . TYR A 1 133 ? -36.027 6.111 41.586 1.00 72.31 133 TYR A N 1
ATOM 1076 C CA . TYR A 1 133 ? -37.296 6.841 41.760 1.00 72.31 133 TYR A CA 1
ATOM 1077 C C . TYR A 1 133 ? -37.659 7.107 43.226 1.00 72.31 133 TYR A C 1
ATOM 1079 O O . TYR A 1 133 ? -38.330 8.085 43.521 1.00 72.31 133 TYR A O 1
ATOM 1087 N N . LEU A 1 134 ? -37.234 6.238 44.149 1.00 75.81 134 LEU A N 1
ATOM 1088 C CA . LEU A 1 134 ? -37.462 6.431 45.584 1.00 75.81 134 LEU A CA 1
ATOM 1089 C C . LEU A 1 134 ? -36.438 7.385 46.228 1.00 75.81 134 LEU A C 1
ATOM 1091 O O . LEU A 1 134 ? -36.710 7.951 47.283 1.00 75.81 134 LEU A O 1
ATOM 1095 N N . LYS A 1 135 ? -35.247 7.518 45.628 1.00 73.19 135 LYS A N 1
ATOM 1096 C CA . LYS A 1 135 ? -34.154 8.390 46.094 1.00 73.19 135 LYS A CA 1
ATOM 1097 C C . LYS A 1 135 ? -34.215 9.795 45.491 1.00 73.19 135 LYS A C 1
ATOM 1099 O O . LYS A 1 135 ? -33.636 10.705 46.076 1.00 73.19 135 LYS A O 1
ATOM 1104 N N . GLU A 1 136 ? -34.881 9.967 44.352 1.00 62.19 136 GLU A N 1
ATOM 1105 C CA . GLU A 1 136 ? -35.280 11.276 43.833 1.00 62.19 136 GLU A CA 1
ATOM 1106 C C . GLU A 1 136 ? -36.405 11.823 44.724 1.00 62.19 136 GLU A C 1
ATOM 1108 O O . GLU A 1 136 ? -37.578 11.485 44.579 1.00 62.19 136 GLU A O 1
ATOM 1113 N N . ASP A 1 137 ? -36.014 12.609 45.726 1.00 52.84 137 ASP A N 1
ATOM 1114 C CA . ASP A 1 137 ? -36.927 13.287 46.643 1.00 52.84 137 ASP A CA 1
ATOM 1115 C C . ASP A 1 137 ? -37.769 14.302 45.832 1.00 52.84 137 ASP A C 1
ATOM 1117 O O . ASP A 1 137 ? -37.190 15.143 45.136 1.00 52.84 137 ASP A O 1
ATOM 1121 N N . PRO A 1 138 ? -39.116 14.287 45.891 1.00 52.88 138 PRO A N 1
ATOM 1122 C CA . PRO A 1 138 ? -39.967 15.212 45.127 1.00 52.88 138 PRO A CA 1
ATOM 1123 C C . PRO A 1 138 ? -39.711 16.701 45.424 1.00 52.88 138 PRO A C 1
ATOM 1125 O O . PRO A 1 138 ? -40.190 17.565 44.696 1.00 52.88 138 PRO A O 1
ATOM 1128 N N . LEU A 1 139 ? -38.927 17.016 46.456 1.00 48.78 139 LEU A N 1
ATOM 1129 C CA . LEU A 1 139 ? -38.561 18.374 46.856 1.00 48.78 139 LEU A CA 1
ATOM 1130 C C . LEU A 1 139 ? -37.481 19.032 45.975 1.00 48.78 139 LEU A C 1
ATOM 1132 O O . LEU A 1 139 ? -37.330 20.253 46.036 1.00 48.78 139 LEU A O 1
ATOM 1136 N N . ASP A 1 140 ? -36.751 18.273 45.148 1.00 48.19 140 ASP A N 1
ATOM 1137 C CA . ASP A 1 140 ? -35.814 18.852 44.167 1.00 48.19 140 ASP A CA 1
ATOM 1138 C C . ASP A 1 140 ? -36.499 19.232 42.839 1.00 48.19 140 ASP A C 1
ATOM 1140 O O . ASP A 1 140 ? -35.969 20.046 42.082 1.00 48.19 140 ASP A O 1
ATOM 1144 N N . ILE A 1 141 ? -37.716 18.735 42.592 1.00 47.94 141 ILE A N 1
ATOM 1145 C CA . ILE A 1 141 ? -38.546 19.105 41.431 1.00 47.94 141 ILE A CA 1
ATOM 1146 C C . ILE A 1 141 ? -39.220 20.477 41.665 1.00 47.94 141 ILE A C 1
ATOM 1148 O O . ILE A 1 141 ? -39.400 21.283 40.752 1.00 47.94 141 ILE A O 1
ATOM 1152 N N . GLU A 1 142 ? -39.489 20.829 42.925 1.00 44.59 142 GLU A N 1
ATOM 1153 C CA . GLU A 1 142 ? -40.196 22.066 43.290 1.00 44.59 142 GLU A CA 1
ATOM 1154 C C . GLU A 1 142 ? -39.388 23.365 43.082 1.00 44.59 142 GLU A C 1
ATOM 1156 O O . GLU A 1 142 ? -39.939 24.458 43.235 1.00 44.59 142 GLU A O 1
ATOM 1161 N N . LYS A 1 143 ? -38.095 23.299 42.723 1.00 43.88 143 LYS A N 1
ATOM 1162 C CA . LYS A 1 143 ? -37.292 24.504 42.426 1.00 43.88 143 LYS A CA 1
ATOM 1163 C C . LYS A 1 143 ? -37.222 24.891 40.949 1.00 43.88 143 LYS A C 1
ATOM 1165 O O . LYS A 1 143 ? -36.868 26.040 40.682 1.00 43.88 143 LYS A O 1
ATOM 1170 N N . GLU A 1 144 ? -37.604 24.021 40.015 1.00 38.50 144 GLU A N 1
ATOM 1171 C CA . GLU A 1 144 ? -37.764 24.394 38.596 1.00 38.50 144 GLU A CA 1
ATOM 1172 C C . GLU A 1 144 ? -39.232 24.490 38.145 1.00 38.50 144 GLU A C 1
ATOM 1174 O O . GLU A 1 144 ? -39.527 25.197 37.180 1.00 38.50 144 GLU A O 1
ATOM 1179 N N . ASP A 1 145 ? -40.183 23.958 38.915 1.00 34.81 145 ASP A N 1
ATOM 1180 C CA . ASP A 1 145 ? -41.608 23.943 38.556 1.00 34.81 145 ASP A CA 1
ATOM 1181 C C . ASP A 1 145 ? -42.391 25.206 38.957 1.00 34.81 145 ASP A C 1
ATOM 1183 O O . ASP A 1 145 ? -43.526 25.160 39.435 1.00 34.81 145 ASP A O 1
ATOM 1187 N N . SER A 1 146 ? -41.842 26.386 38.653 1.00 39.44 146 SER A N 1
ATOM 1188 C CA . SER A 1 146 ? -42.666 27.608 38.589 1.00 39.44 146 SER A CA 1
ATOM 1189 C C . SER A 1 146 ? -43.557 27.681 37.338 1.00 39.44 146 SER A C 1
ATOM 1191 O O . SER A 1 146 ? -44.249 28.679 37.152 1.00 39.44 146 SER A O 1
ATOM 1193 N N . TYR A 1 147 ? -43.606 26.624 36.514 1.00 40.03 147 TYR A N 1
ATOM 1194 C CA . TYR A 1 147 ? -44.568 26.456 35.420 1.00 40.03 147 TYR A CA 1
ATOM 1195 C C . TYR A 1 147 ? -44.814 24.968 35.097 1.00 40.03 147 TYR A C 1
ATOM 1197 O O . TYR A 1 147 ? -44.232 24.457 34.152 1.00 40.03 147 TYR A O 1
ATOM 1205 N N . SER A 1 148 ? -45.686 24.267 35.831 1.00 36.19 148 SER A N 1
ATOM 1206 C CA . SER A 1 148 ? -46.678 23.318 35.261 1.00 36.19 148 SER A CA 1
ATOM 1207 C C . SER A 1 148 ? -47.316 22.426 36.332 1.00 36.19 148 SER A C 1
ATOM 1209 O O . SER A 1 148 ? -46.979 21.267 36.542 1.00 36.19 148 SER A O 1
ATOM 1211 N N . SER A 1 149 ? -48.353 22.943 36.985 1.00 42.25 149 SER A N 1
ATOM 1212 C CA . SER A 1 149 ? -49.312 22.089 37.688 1.00 42.25 149 SER A CA 1
ATOM 1213 C C . SER A 1 149 ? -50.185 21.345 36.670 1.00 42.25 149 SER A C 1
ATOM 1215 O O . SER A 1 149 ? -51.294 21.767 36.353 1.00 42.25 149 SER A O 1
ATOM 1217 N N . SER A 1 150 ? -49.683 20.235 36.144 1.00 35.22 150 SER A N 1
ATOM 1218 C CA . SER A 1 150 ? -50.476 19.206 35.467 1.00 35.22 150 SER A CA 1
ATOM 1219 C C . SER A 1 150 ? -49.681 17.909 35.542 1.00 35.22 150 SER A C 1
ATOM 1221 O O . SER A 1 150 ? -48.840 17.642 34.701 1.00 35.22 150 SER A O 1
ATOM 1223 N N . SER A 1 151 ? -49.796 17.166 36.641 1.00 42.47 151 SER A N 1
ATOM 1224 C CA . SER A 1 151 ? -50.616 15.954 36.622 1.00 42.47 151 SER A CA 1
ATOM 1225 C C . SER A 1 151 ? -50.347 15.157 35.344 1.00 42.47 151 SER A C 1
ATOM 1227 O O . SER A 1 151 ? -51.068 15.322 34.360 1.00 42.47 151 SER A O 1
ATOM 1229 N N . ASP A 1 152 ? -49.339 14.283 35.381 1.00 47.09 152 ASP A N 1
ATOM 1230 C CA . ASP A 1 152 ? -49.244 13.1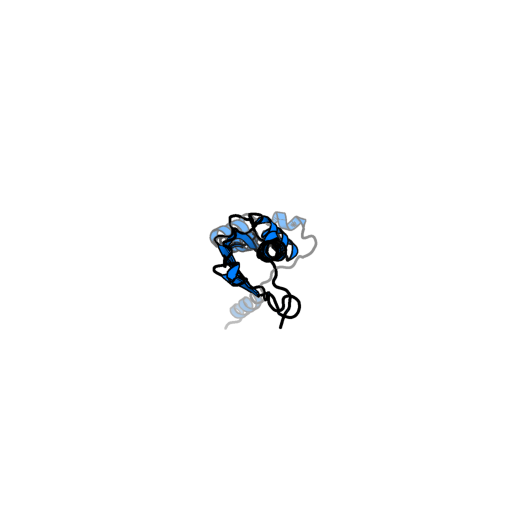47 34.463 1.00 47.09 152 ASP A CA 1
ATOM 1231 C C . ASP A 1 152 ? -50.432 12.214 34.742 1.00 47.09 152 ASP A C 1
ATOM 1233 O O . ASP A 1 152 ? -50.340 11.156 35.367 1.00 47.09 152 ASP A O 1
ATOM 1237 N N . ARG A 1 153 ? -51.619 12.664 34.326 1.00 48.81 153 ARG A N 1
ATOM 1238 C CA . ARG A 1 153 ? -52.805 11.833 34.210 1.00 48.81 153 ARG A CA 1
ATOM 1239 C C . ARG A 1 153 ? -52.539 10.928 33.032 1.00 48.81 153 ARG A C 1
ATOM 1241 O O . ARG A 1 153 ? -52.636 11.359 31.888 1.00 48.81 153 ARG A O 1
ATOM 1248 N N . ILE A 1 154 ? -52.210 9.675 33.318 1.00 51.72 154 ILE A N 1
ATOM 1249 C CA . ILE A 1 154 ? -52.176 8.624 32.307 1.00 51.72 154 ILE A CA 1
ATOM 1250 C C . ILE A 1 154 ? -53.565 8.602 31.639 1.00 51.72 154 ILE A C 1
ATOM 1252 O O . ILE A 1 154 ? -54.558 8.287 32.310 1.00 51.72 154 ILE A O 1
ATOM 1256 N N . PRO A 1 155 ? -53.678 8.982 30.352 1.00 52.16 155 PRO A N 1
ATOM 1257 C CA . PRO A 1 155 ? -54.969 9.078 29.690 1.00 52.16 155 PRO A CA 1
ATOM 1258 C C . PRO A 1 155 ? -55.587 7.679 29.603 1.00 52.16 155 PRO A C 1
ATOM 1260 O O . PRO A 1 155 ? -54.996 6.763 29.038 1.00 52.16 155 PRO A O 1
ATOM 1263 N N . GLY A 1 156 ? -56.767 7.512 30.206 1.00 56.47 156 GLY A N 1
ATOM 1264 C CA . GLY A 1 156 ? -57.518 6.250 30.223 1.00 56.47 156 GLY A CA 1
ATOM 1265 C C . GLY A 1 156 ? -57.796 5.673 31.615 1.00 56.47 156 GLY A C 1
ATOM 1266 O O . GLY A 1 156 ? -58.726 4.882 31.753 1.00 56.47 156 GLY A O 1
ATOM 1267 N N . PHE A 1 157 ? -57.081 6.102 32.664 1.00 66.25 157 PHE A N 1
ATOM 1268 C CA . PHE A 1 157 ? -57.345 5.615 34.028 1.00 66.25 157 PHE A CA 1
ATOM 1269 C C . PHE A 1 157 ? -58.713 6.082 34.565 1.00 66.25 157 PHE A C 1
ATOM 1271 O O . PHE A 1 157 ? -59.451 5.293 35.151 1.00 66.25 157 PHE A O 1
ATOM 1278 N N . GLU A 1 158 ? -59.109 7.330 34.284 1.00 66.81 158 GLU A N 1
ATOM 1279 C CA . GLU A 1 158 ? -60.437 7.856 34.656 1.00 66.81 158 GLU A CA 1
ATOM 1280 C C . GLU A 1 158 ? -61.581 7.125 33.926 1.00 66.81 158 GLU A C 1
ATOM 1282 O O . GLU A 1 158 ? -62.619 6.854 34.526 1.00 66.81 158 GLU A O 1
ATOM 1287 N N . GLN A 1 159 ? -61.379 6.727 32.663 1.00 68.69 159 GLN A N 1
ATOM 1288 C CA . GLN A 1 159 ? -62.367 5.941 31.907 1.00 68.69 159 GLN A CA 1
ATOM 1289 C C . GLN A 1 159 ? -62.516 4.516 32.452 1.00 68.69 159 GLN A C 1
ATOM 1291 O O . GLN A 1 159 ? -63.616 3.961 32.446 1.00 68.69 159 GLN A O 1
ATOM 1296 N N . PHE A 1 160 ? -61.427 3.931 32.955 1.00 67.81 160 PHE A N 1
ATOM 1297 C CA . PHE A 1 160 ? -61.453 2.614 33.585 1.00 67.81 160 PHE A CA 1
ATOM 1298 C C . PHE A 1 160 ? -62.181 2.652 34.935 1.00 67.81 160 PHE A C 1
ATOM 1300 O O . PHE A 1 160 ? -63.026 1.800 35.198 1.00 67.81 160 PHE A O 1
ATOM 1307 N N . ALA A 1 161 ? -61.922 3.677 35.755 1.00 74.44 161 ALA A N 1
ATOM 1308 C CA . ALA A 1 161 ? -62.606 3.872 37.034 1.00 74.44 161 ALA A CA 1
ATOM 1309 C C . ALA A 1 161 ? -64.121 4.082 36.852 1.00 74.44 161 ALA A C 1
ATOM 1311 O O . ALA A 1 161 ? -64.914 3.419 37.517 1.00 74.44 161 ALA A O 1
ATOM 1312 N N . GLN A 1 162 ? -64.529 4.912 35.883 1.00 66.56 162 GLN A N 1
ATOM 1313 C CA . GLN A 1 162 ? -65.948 5.122 35.562 1.00 66.56 162 GLN A CA 1
ATOM 1314 C C . GLN A 1 162 ? -66.637 3.848 35.048 1.00 66.56 162 GLN A C 1
ATOM 1316 O O . GLN A 1 162 ? -67.806 3.611 35.348 1.00 66.56 162 GLN A O 1
ATOM 1321 N N . SER A 1 163 ? -65.922 2.992 34.312 1.00 67.88 163 SER A N 1
ATOM 1322 C CA . SER A 1 163 ? -66.479 1.729 33.804 1.00 67.88 163 SER A CA 1
ATOM 1323 C C . SER A 1 163 ? -66.699 0.682 34.905 1.00 67.88 163 SER A C 1
ATOM 1325 O O . SER A 1 163 ? -67.580 -0.160 34.763 1.00 67.88 163 SER A O 1
ATOM 1327 N N . ILE A 1 164 ? -65.933 0.735 36.002 1.00 69.06 164 ILE A N 1
ATOM 1328 C CA . ILE A 1 164 ? -66.120 -0.145 37.169 1.00 69.06 164 ILE A CA 1
ATOM 1329 C C . ILE A 1 164 ? -67.278 0.341 38.049 1.00 69.06 164 ILE A C 1
ATOM 1331 O O . ILE A 1 164 ? -68.013 -0.476 38.595 1.00 69.06 164 ILE A O 1
ATOM 1335 N N . GLU A 1 165 ? -67.465 1.654 38.172 1.00 63.94 165 GLU A N 1
ATOM 1336 C CA . GLU A 1 165 ? -68.512 2.231 39.025 1.00 63.94 165 GLU A CA 1
ATOM 1337 C C . GLU A 1 165 ? -69.916 2.161 38.395 1.00 63.94 165 GLU A C 1
ATOM 1339 O O . GLU A 1 165 ? -70.910 2.140 39.115 1.00 63.94 165 GLU A O 1
ATOM 1344 N N . THR A 1 166 ? -70.015 2.059 37.063 1.00 63.50 166 THR A N 1
ATOM 1345 C CA . THR A 1 166 ? -71.305 2.049 36.337 1.00 63.50 166 THR A CA 1
ATOM 1346 C C . THR A 1 166 ? -71.761 0.647 35.893 1.00 63.50 166 THR A C 1
ATOM 1348 O O . THR A 1 166 ? -72.681 0.524 35.089 1.00 63.50 166 THR A O 1
ATOM 1351 N N . GLY A 1 167 ? -71.112 -0.418 36.373 1.00 53.78 167 GLY A N 1
ATOM 1352 C CA . GLY A 1 167 ? -71.428 -1.804 36.014 1.00 53.78 167 GLY A CA 1
ATOM 1353 C C . GLY A 1 167 ? -72.448 -2.478 36.938 1.00 53.78 167 GLY A C 1
ATOM 1354 O O . GLY A 1 167 ? -72.049 -3.295 37.766 1.00 53.78 167 GLY A O 1
ATOM 1355 N N . GLU A 1 168 ? -73.737 -2.183 36.740 1.00 43.84 168 GLU A N 1
ATOM 1356 C CA . GLU A 1 168 ? -74.871 -3.105 36.972 1.00 43.84 168 GLU A CA 1
ATOM 1357 C C . GLU A 1 168 ? -75.616 -3.352 35.653 1.00 43.84 168 GLU A C 1
ATOM 1359 O O . GLU A 1 168 ? -75.842 -2.373 34.902 1.00 43.84 168 GLU A O 1
#

Solvent-accessible surface area (backbone atoms only — not comparable to full-atom values): 10084 Å² total; per-residue (Å²): 131,79,89,62,85,76,52,70,70,54,52,55,51,50,49,50,46,52,49,46,71,75,45,35,72,47,30,59,58,74,82,52,82,82,59,46,55,65,49,62,90,81,39,31,39,34,36,61,73,43,50,37,21,40,64,54,50,35,57,52,29,58,75,68,65,50,69,45,38,57,73,45,36,38,28,45,34,40,39,37,42,48,41,72,83,40,65,89,81,45,77,68,46,79,47,77,41,64,75,45,76,44,71,42,76,50,80,62,76,91,48,43,82,65,43,51,61,54,50,50,59,72,71,51,49,76,67,59,52,54,52,48,64,69,66,57,55,76,75,71,54,68,76,73,55,90,77,69,99,65,80,90,67,66,89,59,57,69,60,53,54,53,56,65,76,66,70,126

InterPro domains:
  IPR026849 Autophagy-related protein 2 [PF13329] (10-154)
  IPR026849 Autophagy-related protein 2 [PTHR13190] (1-165)

Nearest PDB structures (foldseek):
  6cbc-assembly1_B  TM=7.187E-01  e=2.473E-07  Thermochaetoides thermophila DSM 1495
  6a9e-assembly2_B  TM=6.314E-01  e=6.453E-05  Enterobacteria phage RB59
  6a9j-assembly2_B  TM=5.986E-01  e=9.855E-05  Enterobacteria phage RB59
  6a9e-assembly1_A  TM=6.762E-01  e=8.695E-04  Enterobacteria phage RB59
  6a9j-assembly1_A  TM=5.739E-01  e=1.499E-03  Enterobacteria phage RB59

Sequence (168 aa):
MPWFTFSDGIKKRTCRYLLQHYGGQFLLEKLSLDQLSVELYNGKGRITDVSLDVKGLNDLADKSKFPFRFVEGYISTVEVSIPWTRPFTDNSVFEVDGLLLTVQPKERMDDASMFEPMWESMMMSSMERAEKYLKEDPLDIEKEDSYSSSSDRIPGFEQFAQSIETGE

Radius of gyration: 34.37 Å; Cα contacts (8 Å, |Δi|>4): 178; chains: 1; bounding box: 96×37×82 Å

Secondary structure (DSSP, 8-state):
-------HHHHHHHHHHHIIIIITTTBSS---TTTEEEEGGGTEEEEEEEEB-HHHHHHHHHHTT-SEEEEEEEEEEEEEE--TTSTTTSPPEEEEEEEEEEEEEPP-TTTHHHHHHHHHHHHS-HHHHHHHHHHS-GGGGGGT-SS-------TTHHHHHHHHHT--

Mean predicted aligned error: 17.52 Å

Organism: Amblyomma americanum (NCBI:txid6943)

pLDDT: mean 72.06, std 15.12, range [34.81, 93.81]